Protein AF-A0A564Z2B0-F1 (afdb_monomer_lite)

Secondary structure (DSSP, 8-state):
--PPPSB-TTTSSB-SSEEE-TTS-EEEHHHHHHHHHH-SB-TTT--B--GGGGGS-EE---S---------TT----EEEETTEEEEPPHHHHHHHHHHHHTT-SEEEEEETTEEEEEETTTTEEEESSGGG-----

Structure (mmCIF, N/CA/C/O backbone):
data_AF-A0A564Z2B0-F1
#
_entry.id   AF-A0A564Z2B0-F1
#
loop_
_atom_site.group_PDB
_atom_site.id
_atom_site.type_symbol
_atom_site.label_atom_id
_atom_site.label_alt_id
_atom_site.label_comp_id
_atom_site.label_asym_id
_atom_site.label_entity_id
_atom_site.label_seq_id
_atom_site.pdbx_PDB_ins_code
_atom_site.Cartn_x
_atom_site.Cartn_y
_atom_site.Cartn_z
_atom_site.occupancy
_atom_site.B_iso_or_equiv
_atom_site.auth_seq_id
_atom_site.auth_comp_id
_atom_site.auth_asym_id
_atom_site.auth_atom_id
_atom_site.pdbx_PDB_model_num
ATOM 1 N N . MET A 1 1 ? 4.184 -4.060 32.101 1.00 39.22 1 MET A N 1
ATOM 2 C CA . MET A 1 1 ? 3.480 -2.973 31.393 1.00 39.22 1 MET A CA 1
ATOM 3 C C . MET A 1 1 ? 3.908 -3.091 29.950 1.00 39.22 1 MET A C 1
ATOM 5 O O . MET A 1 1 ? 5.048 -2.769 29.649 1.00 39.22 1 MET A O 1
ATOM 9 N N . GLU A 1 2 ? 3.081 -3.724 29.121 1.00 42.69 2 GLU A N 1
ATOM 10 C CA . GLU A 1 2 ? 3.413 -3.966 27.717 1.00 42.69 2 GLU A CA 1
ATOM 11 C C . GLU A 1 2 ? 3.465 -2.625 26.987 1.00 42.69 2 GLU A C 1
ATOM 13 O O . GLU A 1 2 ? 2.482 -1.888 26.926 1.00 42.69 2 GLU A O 1
ATOM 18 N N . SER A 1 3 ? 4.657 -2.287 26.502 1.00 45.94 3 SER A N 1
ATOM 19 C CA . SER A 1 3 ? 4.873 -1.267 25.486 1.00 45.94 3 SER A CA 1
ATOM 20 C C . SER A 1 3 ? 3.901 -1.526 24.338 1.00 45.94 3 SER A C 1
ATOM 22 O O . SER A 1 3 ? 3.939 -2.618 23.770 1.00 45.94 3 SER A O 1
ATOM 24 N N . GLY A 1 4 ? 3.026 -0.566 24.022 1.00 54.38 4 GLY A N 1
ATOM 25 C CA . GLY A 1 4 ? 2.103 -0.683 22.891 1.00 54.38 4 GLY A CA 1
ATOM 26 C C . GLY A 1 4 ? 2.867 -1.159 21.659 1.00 54.38 4 GLY A C 1
ATOM 27 O O . GLY A 1 4 ? 3.853 -0.531 21.275 1.00 54.38 4 GLY A O 1
ATOM 28 N N . SER A 1 5 ? 2.491 -2.324 21.127 1.00 65.31 5 SER A N 1
ATOM 29 C CA . SER A 1 5 ? 3.274 -3.004 20.099 1.00 65.31 5 SER A CA 1
ATOM 30 C C . SER A 1 5 ? 3.447 -2.085 18.891 1.00 65.31 5 SER A C 1
ATOM 32 O O . SER A 1 5 ? 2.462 -1.698 18.261 1.00 65.31 5 SER A O 1
ATOM 34 N N . SER A 1 6 ? 4.692 -1.758 18.547 1.00 84.62 6 SER A N 1
ATOM 35 C CA . SER A 1 6 ? 5.038 -1.002 17.335 1.00 84.62 6 SER A CA 1
ATOM 36 C C . SER A 1 6 ? 4.732 -1.765 16.042 1.00 84.62 6 SER A C 1
ATOM 38 O O . SER A 1 6 ? 4.842 -1.204 14.951 1.00 84.62 6 SER A O 1
ATOM 40 N N . ASP A 1 7 ? 4.353 -3.036 16.165 1.00 94.12 7 ASP A N 1
ATOM 41 C CA . ASP A 1 7 ? 4.144 -3.950 15.058 1.00 94.12 7 ASP A CA 1
ATOM 42 C C . ASP A 1 7 ? 2.663 -4.097 14.720 1.00 94.12 7 ASP A C 1
ATOM 44 O O . ASP A 1 7 ? 1.779 -4.120 15.579 1.00 94.12 7 ASP A O 1
ATOM 48 N N . CYS A 1 8 ? 2.386 -4.227 13.429 1.00 95.31 8 CYS A N 1
ATOM 49 C CA . CYS A 1 8 ? 1.054 -4.455 12.917 1.00 95.31 8 CYS A CA 1
ATOM 50 C C . CYS A 1 8 ? 0.574 -5.876 13.255 1.00 95.31 8 CYS A C 1
ATOM 52 O O . CYS A 1 8 ? 1.203 -6.841 12.818 1.00 95.31 8 CYS A O 1
ATOM 54 N N . PRO A 1 9 ? -0.607 -6.041 13.878 1.00 95.00 9 PRO A N 1
ATOM 55 C CA . PRO A 1 9 ? -1.156 -7.363 14.199 1.00 95.00 9 PRO A CA 1
ATOM 56 C C . PRO A 1 9 ? -1.515 -8.238 12.984 1.00 95.00 9 PRO A C 1
ATOM 58 O O . PRO A 1 9 ? -1.829 -9.410 13.153 1.00 95.00 9 PRO A O 1
ATOM 61 N N . ILE A 1 10 ? -1.531 -7.674 11.769 1.00 94.88 10 ILE A N 1
ATOM 62 C CA . ILE A 1 10 ? -1.866 -8.403 10.534 1.00 94.88 10 ILE A CA 1
ATOM 63 C C . ILE A 1 10 ? -0.608 -8.987 9.889 1.00 94.88 10 ILE A C 1
ATOM 65 O O . ILE A 1 10 ? -0.594 -10.163 9.546 1.00 94.88 10 ILE A O 1
ATOM 69 N N . CYS A 1 11 ? 0.433 -8.170 9.694 1.00 95.00 11 CYS A N 1
ATOM 70 C CA . CYS A 1 11 ? 1.654 -8.603 9.009 1.00 95.00 11 CYS A CA 1
ATOM 71 C C . CYS A 1 11 ? 2.812 -8.939 9.954 1.00 95.00 11 CYS A C 1
ATOM 73 O O . CYS A 1 11 ? 3.811 -9.470 9.484 1.00 95.00 11 CYS A O 1
ATOM 75 N N . LEU A 1 12 ? 2.680 -8.660 11.257 1.00 94.50 12 LEU A N 1
ATOM 76 C CA . LEU A 1 12 ? 3.704 -8.902 12.281 1.00 94.50 12 LEU A CA 1
ATOM 77 C C . LEU A 1 12 ? 5.038 -8.203 11.963 1.00 94.50 12 LEU A C 1
ATOM 79 O O . LEU A 1 12 ? 6.115 -8.761 12.140 1.00 94.50 12 LEU A O 1
ATOM 83 N N . GLN A 1 13 ? 4.952 -6.988 11.424 1.00 93.38 13 GLN A N 1
ATOM 84 C CA . GLN A 1 13 ? 6.079 -6.119 11.074 1.00 93.38 13 GLN A CA 1
ATOM 85 C C . GLN A 1 13 ? 5.812 -4.712 11.618 1.00 93.38 13 GLN A C 1
ATOM 87 O O . GLN A 1 13 ? 4.635 -4.395 11.824 1.00 93.38 13 GLN A O 1
ATOM 92 N N . PRO A 1 14 ? 6.829 -3.839 11.743 1.00 93.75 14 PRO A N 1
ATOM 93 C CA . PRO A 1 14 ? 6.628 -2.450 12.141 1.00 93.75 14 PRO A CA 1
ATOM 94 C C . PRO A 1 14 ? 5.517 -1.769 11.338 1.00 93.75 14 PRO A C 1
ATOM 96 O O . PRO A 1 14 ? 5.372 -1.990 10.125 1.00 93.75 14 PRO A O 1
ATOM 99 N N . LEU A 1 15 ? 4.707 -0.972 12.034 1.00 93.94 15 LEU A N 1
ATOM 100 C CA . LEU A 1 15 ? 3.580 -0.254 11.455 1.00 93.94 15 LEU A CA 1
ATOM 101 C C . LEU A 1 15 ? 4.048 0.704 10.352 1.00 93.94 15 LEU A C 1
ATOM 103 O O . LEU A 1 15 ? 4.768 1.664 10.608 1.00 93.94 15 LEU A O 1
ATOM 107 N N . LEU A 1 16 ? 3.570 0.473 9.131 1.00 92.69 16 LEU A N 1
ATOM 108 C CA . LEU A 1 16 ? 3.774 1.356 7.987 1.00 92.69 16 LEU A CA 1
ATOM 109 C C . LEU A 1 16 ? 2.481 2.113 7.704 1.00 92.69 16 LEU A C 1
ATOM 111 O O . LEU A 1 16 ? 1.441 1.490 7.474 1.00 92.69 16 LEU A O 1
ATOM 115 N N . GLN A 1 17 ? 2.553 3.446 7.731 1.00 92.75 17 GLN A N 1
ATOM 116 C CA . GLN A 1 17 ? 1.382 4.327 7.634 1.00 92.75 17 GLN A CA 1
ATOM 117 C C . GLN A 1 17 ? 0.269 3.871 8.603 1.00 92.75 17 GLN A C 1
ATOM 119 O O . GLN A 1 17 ? -0.779 3.381 8.163 1.00 92.75 17 GLN A O 1
ATOM 124 N N . PRO A 1 18 ? 0.528 3.928 9.924 1.00 94.88 18 PRO A N 1
ATOM 125 C CA . PRO A 1 18 ? -0.412 3.452 10.928 1.00 94.88 18 PRO A CA 1
ATOM 126 C C . PRO A 1 18 ? -1.735 4.211 10.855 1.00 94.88 18 PRO A C 1
ATOM 128 O O . PRO A 1 18 ? -1.765 5.441 10.799 1.00 94.88 18 PRO A O 1
ATOM 131 N N . VAL A 1 19 ? -2.832 3.462 10.907 1.00 94.00 19 VAL A N 1
ATOM 132 C CA . VAL A 1 19 ? -4.187 4.008 10.961 1.00 94.00 19 VAL A CA 1
ATOM 133 C C . VAL A 1 19 ? -4.938 3.463 12.162 1.00 94.00 19 VAL A C 1
ATOM 135 O O . VAL A 1 19 ? -4.934 2.255 12.410 1.00 94.00 19 VAL A O 1
ATOM 138 N N . GLU A 1 20 ? -5.600 4.359 12.886 1.00 93.56 20 GLU A N 1
ATOM 139 C CA . GLU A 1 20 ? -6.497 4.010 13.985 1.00 93.56 20 GLU A CA 1
ATOM 140 C C . GLU A 1 20 ? -7.923 3.865 13.453 1.00 93.56 20 GLU A C 1
ATOM 142 O O . GLU A 1 20 ? -8.454 4.771 12.808 1.00 93.56 20 GLU A O 1
ATOM 147 N N . ILE A 1 21 ? -8.564 2.728 13.714 1.00 93.19 21 ILE A N 1
ATOM 148 C CA . ILE A 1 21 ? -9.982 2.521 13.376 1.00 93.19 21 ILE A CA 1
ATOM 149 C C . ILE A 1 21 ? -10.897 2.895 14.551 1.00 93.19 21 ILE A C 1
ATOM 151 O O . ILE A 1 21 ? -10.422 2.945 15.680 1.00 93.19 21 ILE A O 1
ATOM 155 N N . PRO A 1 22 ? -12.222 3.081 14.354 1.00 92.12 22 PRO A N 1
ATOM 156 C CA . PRO A 1 22 ? -13.122 3.597 15.399 1.00 92.12 22 PRO A CA 1
ATOM 157 C C . PRO A 1 22 ? -13.152 2.827 16.728 1.00 92.12 22 PRO A C 1
ATOM 159 O O . PRO A 1 22 ? -13.609 3.360 17.731 1.00 92.12 22 PRO A O 1
ATOM 162 N N . CYS A 1 23 ? -12.702 1.569 16.750 1.00 94.06 23 CYS A N 1
ATOM 163 C CA . CYS A 1 23 ? -12.584 0.788 17.981 1.00 94.06 23 CYS A CA 1
ATOM 164 C C . CYS A 1 23 ? -11.243 0.963 18.723 1.00 94.06 23 CYS A C 1
ATOM 166 O O . CYS A 1 23 ? -11.015 0.239 19.687 1.00 94.06 23 CYS A O 1
ATOM 168 N N . GLY A 1 24 ? -10.358 1.855 18.265 1.00 92.69 24 GLY A N 1
ATOM 169 C CA . GLY A 1 24 ? -9.068 2.184 18.886 1.00 92.69 24 GLY A CA 1
ATOM 170 C C . GLY A 1 24 ? -7.890 1.280 18.500 1.00 92.69 24 GLY A C 1
ATOM 171 O O . GLY A 1 24 ? -6.769 1.510 18.940 1.00 92.69 24 GLY A O 1
ATOM 172 N N . HIS A 1 25 ? -8.101 0.240 17.687 1.00 94.44 25 HIS A N 1
ATOM 173 C CA . HIS A 1 25 ? -7.007 -0.628 17.230 1.00 94.44 25 HIS A CA 1
ATOM 174 C C . HIS A 1 25 ? -6.237 -0.015 16.052 1.00 94.44 25 HIS A C 1
ATOM 176 O O . HIS A 1 25 ? -6.824 0.670 15.212 1.00 94.44 25 HIS A O 1
ATOM 182 N N . ILE A 1 26 ? -4.940 -0.324 15.963 1.00 94.88 26 ILE A N 1
ATOM 183 C CA . ILE A 1 26 ? -4.006 0.275 15.001 1.00 94.88 26 ILE A CA 1
ATOM 184 C C . ILE A 1 26 ? -3.431 -0.798 14.067 1.00 94.88 26 ILE A C 1
ATOM 186 O O . ILE A 1 26 ? -3.048 -1.884 14.503 1.00 94.88 26 ILE A O 1
ATOM 190 N N . PHE A 1 27 ? -3.360 -0.491 12.769 1.00 95.44 27 PHE A N 1
ATOM 191 C CA . PHE A 1 27 ? -2.822 -1.377 11.728 1.00 95.44 27 PHE A CA 1
ATOM 192 C C . PHE A 1 27 ? -2.075 -0.571 10.658 1.00 95.44 27 PHE A C 1
ATOM 194 O O . PHE A 1 27 ? -2.280 0.636 10.551 1.00 95.44 27 PHE A O 1
ATOM 201 N N . CYS A 1 28 ? -1.276 -1.224 9.804 1.00 95.81 28 CYS A N 1
ATOM 202 C CA . CYS A 1 28 ? -0.825 -0.587 8.564 1.00 95.81 28 CYS A CA 1
ATOM 203 C C . CYS A 1 28 ? -2.034 -0.286 7.672 1.00 95.81 28 CYS A C 1
ATOM 205 O O . CYS A 1 28 ? -2.911 -1.148 7.526 1.00 95.81 28 CYS A O 1
ATOM 207 N N . TYR A 1 29 ? -2.043 0.869 7.003 1.00 94.88 29 TYR A N 1
ATOM 208 C CA . TYR A 1 29 ? -3.128 1.251 6.093 1.00 94.88 29 TYR A CA 1
ATOM 209 C C . TYR A 1 29 ? -3.453 0.154 5.066 1.00 94.88 29 TYR A C 1
ATOM 211 O O . TYR A 1 29 ? -4.604 -0.276 4.9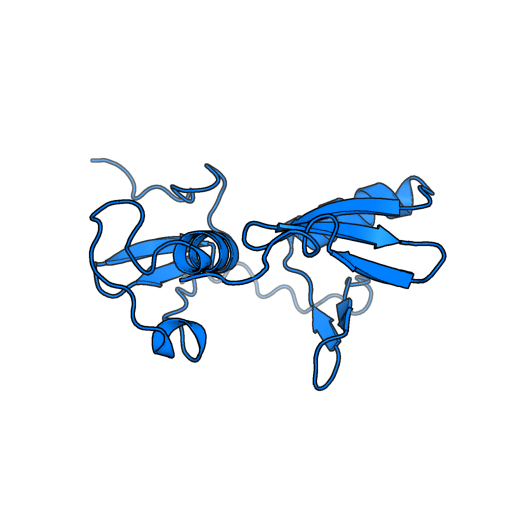56 1.00 94.88 29 TYR A O 1
ATOM 219 N N . LEU A 1 30 ? -2.441 -0.366 4.358 1.00 95.12 30 LEU A N 1
ATOM 220 C CA . LEU A 1 30 ? -2.649 -1.391 3.326 1.00 95.12 30 LEU A CA 1
ATOM 221 C C . LEU A 1 30 ? -3.059 -2.754 3.899 1.00 95.12 30 LEU A C 1
ATOM 223 O O . LEU A 1 30 ? -3.860 -3.453 3.280 1.00 95.12 30 LEU A O 1
ATOM 227 N N . CYS A 1 31 ? -2.584 -3.116 5.094 1.00 95.50 31 CYS A N 1
ATOM 228 C CA . CYS A 1 31 ? -3.003 -4.352 5.761 1.00 95.50 31 CYS A CA 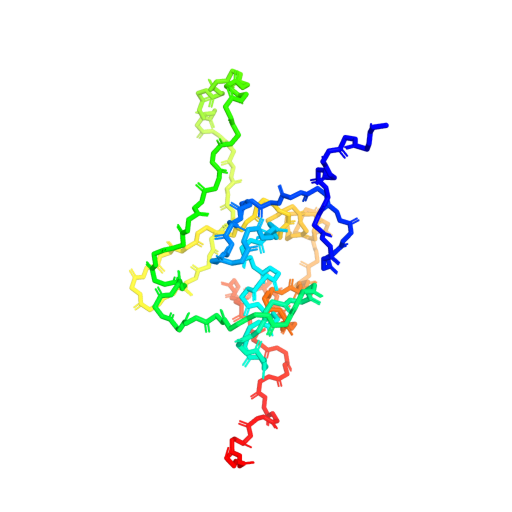1
ATOM 229 C C . CYS A 1 31 ? -4.487 -4.292 6.142 1.00 95.50 31 CYS A C 1
ATOM 231 O O . CYS A 1 31 ? -5.249 -5.219 5.857 1.00 95.50 31 CYS A O 1
ATOM 233 N N . LEU A 1 32 ? -4.918 -3.172 6.730 1.00 95.19 32 LEU A N 1
ATOM 234 C CA . LEU A 1 32 ? -6.321 -2.953 7.057 1.00 95.19 32 LEU A CA 1
ATOM 235 C C . LEU A 1 32 ? -7.191 -2.911 5.800 1.00 95.19 32 LEU A C 1
ATOM 237 O O . LEU A 1 32 ? -8.249 -3.532 5.781 1.00 95.19 32 LEU A O 1
ATOM 241 N N . LYS A 1 33 ? -6.746 -2.210 4.750 1.00 93.06 33 LYS A N 1
ATOM 242 C CA . LYS A 1 33 ? -7.456 -2.122 3.467 1.00 93.06 33 LYS A CA 1
ATOM 243 C C . LYS A 1 33 ? -7.681 -3.506 2.855 1.00 93.06 33 LYS A C 1
ATOM 245 O O . LYS A 1 33 ? -8.802 -3.807 2.456 1.00 93.06 33 LYS A O 1
ATOM 250 N N . GLY A 1 34 ? -6.654 -4.359 2.857 1.00 91.69 34 GLY A N 1
ATOM 251 C CA . GLY A 1 34 ? -6.769 -5.746 2.399 1.00 91.69 34 GLY A CA 1
ATOM 252 C C . GLY A 1 34 ? -7.730 -6.576 3.251 1.00 91.69 34 GLY A C 1
ATOM 253 O O . GLY A 1 34 ? -8.630 -7.221 2.723 1.00 91.69 34 GLY A O 1
ATOM 254 N N . SER A 1 35 ? -7.619 -6.507 4.581 1.00 90.94 35 SER A N 1
ATOM 255 C CA . SER A 1 35 ? -8.530 -7.238 5.475 1.00 90.94 35 SER A CA 1
ATOM 256 C C . SER A 1 35 ? -9.988 -6.776 5.338 1.00 90.94 35 SER A C 1
ATOM 258 O O . SER A 1 35 ? -10.913 -7.593 5.363 1.00 90.94 35 SER A O 1
ATOM 260 N N . ALA A 1 36 ? -10.205 -5.466 5.212 1.00 86.56 36 ALA A N 1
ATOM 261 C CA . ALA A 1 36 ? -11.530 -4.863 5.149 1.00 86.56 36 ALA A CA 1
ATOM 262 C C . ALA A 1 36 ? -12.246 -5.103 3.817 1.00 86.56 36 ALA A C 1
ATOM 264 O O . ALA A 1 36 ? -13.475 -5.008 3.779 1.00 86.56 36 ALA A O 1
ATOM 265 N N . PHE A 1 37 ? -11.497 -5.438 2.759 1.00 81.12 37 PHE A N 1
ATOM 266 C CA . PHE A 1 37 ? -12.046 -5.838 1.467 1.00 81.12 37 PHE A CA 1
ATOM 267 C C . PHE A 1 37 ? -12.964 -7.059 1.606 1.00 81.12 37 PHE A C 1
ATOM 269 O O . PHE A 1 37 ? -14.086 -7.045 1.112 1.00 81.12 37 PHE A O 1
ATOM 276 N N . HIS A 1 38 ? -12.539 -8.074 2.366 1.00 76.62 38 HIS A N 1
ATOM 277 C CA . HIS A 1 38 ? -13.345 -9.275 2.601 1.00 76.62 38 HIS A CA 1
ATOM 278 C C . HIS A 1 38 ? -14.371 -9.095 3.720 1.00 76.62 38 HIS A C 1
ATOM 280 O O . HIS A 1 38 ? -15.500 -9.577 3.632 1.00 76.62 38 HIS A O 1
ATOM 286 N N . ARG A 1 39 ? -13.975 -8.450 4.825 1.00 83.12 39 ARG A N 1
ATOM 287 C CA . ARG A 1 39 ? -14.840 -8.263 5.995 1.00 83.12 39 ARG A CA 1
ATOM 288 C C . ARG A 1 39 ? -14.602 -6.891 6.590 1.00 83.12 39 ARG A C 1
ATOM 290 O O . ARG A 1 39 ? -13.554 -6.640 7.169 1.00 83.12 39 ARG A O 1
ATOM 297 N N . ARG A 1 40 ? -15.624 -6.037 6.544 1.00 88.56 40 ARG A N 1
ATOM 298 C CA . ARG A 1 40 ? -15.634 -4.673 7.104 1.00 88.56 40 ARG A CA 1
ATOM 299 C C . ARG A 1 40 ? -15.664 -4.653 8.642 1.00 88.56 40 ARG A C 1
ATOM 301 O O . ARG A 1 40 ? -16.553 -4.064 9.255 1.00 88.56 40 ARG A O 1
ATOM 308 N N . LYS A 1 41 ? -14.733 -5.366 9.272 1.00 93.75 41 LYS A N 1
ATOM 309 C CA . LYS A 1 41 ? -14.621 -5.556 10.717 1.00 93.75 41 LYS A CA 1
ATOM 310 C C . LYS A 1 41 ? -13.163 -5.452 11.149 1.00 93.75 41 LYS A C 1
ATOM 312 O O . LYS A 1 41 ? -12.267 -5.858 10.418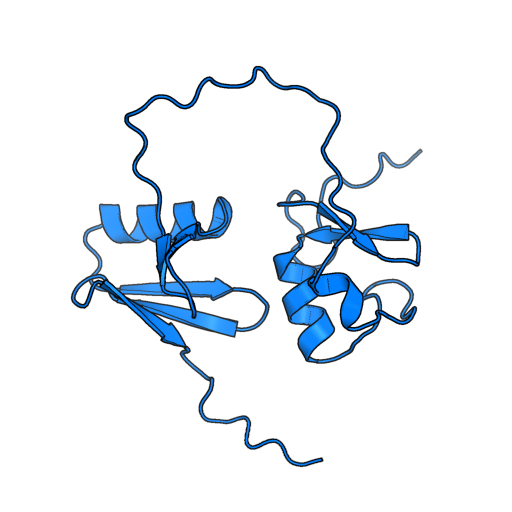 1.00 93.75 41 LYS A O 1
ATOM 317 N N . CYS A 1 42 ? -12.946 -4.960 12.361 1.00 94.38 42 CYS A N 1
ATOM 318 C CA . CYS A 1 42 ? -11.653 -4.975 13.030 1.00 94.38 42 CYS A CA 1
ATOM 319 C C . CYS A 1 42 ? -11.118 -6.419 13.128 1.00 94.38 42 CYS A C 1
ATOM 321 O O . CYS A 1 42 ? -11.830 -7.275 13.664 1.00 94.38 42 CYS A O 1
ATOM 323 N N . PRO A 1 43 ? -9.875 -6.693 12.696 1.00 94.06 43 PRO A N 1
ATOM 324 C CA . PRO A 1 43 ? -9.248 -8.009 12.848 1.00 94.06 43 PRO A CA 1
ATOM 325 C C . PRO A 1 43 ? -9.113 -8.491 14.300 1.00 94.06 43 PRO A C 1
ATOM 327 O O . PRO A 1 43 ? -9.104 -9.694 14.535 1.00 94.06 43 PRO A O 1
ATOM 330 N N . LEU A 1 44 ? -9.053 -7.570 15.270 1.00 94.31 44 LEU A N 1
ATOM 331 C CA . LEU A 1 44 ? -8.861 -7.886 16.689 1.00 94.31 44 LEU A CA 1
ATOM 332 C C . LEU A 1 44 ? -10.185 -8.043 17.447 1.00 94.31 44 LEU A C 1
ATOM 334 O O . LEU A 1 44 ? -10.472 -9.109 17.983 1.00 94.31 44 LEU A O 1
ATOM 338 N N . CYS A 1 45 ? -11.035 -7.011 17.464 1.00 95.38 45 CYS A N 1
ATOM 339 C CA . CYS A 1 45 ? -12.272 -7.016 18.260 1.00 95.38 45 CYS A CA 1
ATOM 340 C C . CYS A 1 45 ? -13.558 -7.212 17.449 1.00 95.38 45 CYS A C 1
ATOM 342 O O . CYS A 1 45 ? -14.648 -7.230 18.016 1.00 95.38 45 CYS A O 1
ATOM 344 N N . ARG A 1 46 ? -13.462 -7.339 16.118 1.00 94.38 46 ARG A N 1
ATOM 345 C CA . ARG A 1 46 ? -14.605 -7.505 15.199 1.00 94.38 46 ARG A CA 1
ATOM 346 C C . ARG A 1 46 ? -15.594 -6.329 15.151 1.00 94.38 46 ARG A C 1
ATOM 348 O O . ARG A 1 46 ? -16.646 -6.466 14.522 1.00 94.38 46 ARG A O 1
ATOM 355 N N . GLY A 1 47 ? -15.254 -5.181 15.745 1.00 93.69 47 GLY A N 1
ATOM 356 C CA . GLY A 1 47 ? -16.011 -3.930 15.612 1.00 93.69 47 GLY A CA 1
ATOM 357 C C . GLY A 1 47 ? -16.132 -3.481 14.151 1.00 93.69 47 GLY A C 1
ATOM 358 O O . GLY A 1 47 ? -15.226 -3.725 13.357 1.00 93.69 47 GLY A O 1
ATOM 359 N N . GLY A 1 48 ? -17.259 -2.876 13.774 1.00 93.44 48 GLY A N 1
ATOM 360 C CA . GLY A 1 48 ? -17.540 -2.504 12.383 1.00 93.44 48 GLY A CA 1
ATOM 361 C C . GLY A 1 48 ? -16.625 -1.398 11.847 1.00 93.44 48 GLY A C 1
ATOM 362 O O . GLY A 1 48 ? -16.264 -0.477 12.574 1.00 93.44 48 GLY A O 1
ATOM 363 N N . ILE A 1 49 ? -16.282 -1.482 10.560 1.00 91.50 49 ILE A N 1
ATOM 364 C CA . ILE A 1 49 ? -15.526 -0.457 9.828 1.00 91.50 49 ILE A CA 1
ATOM 365 C C . ILE A 1 49 ? -16.421 0.080 8.710 1.00 91.50 49 ILE A C 1
ATOM 367 O O . ILE A 1 49 ? -16.892 -0.678 7.860 1.00 91.50 49 ILE A O 1
ATOM 371 N N . THR A 1 50 ? -16.682 1.384 8.697 1.00 87.12 50 THR A N 1
ATOM 372 C CA . THR A 1 50 ? -17.488 2.010 7.640 1.00 87.12 50 THR A CA 1
ATOM 373 C C . THR A 1 50 ? -16.663 2.180 6.363 1.00 87.12 50 THR A C 1
ATOM 375 O O . THR A 1 50 ? -15.448 2.354 6.414 1.00 87.12 50 THR A O 1
ATOM 378 N N . MET A 1 51 ? -17.306 2.165 5.190 1.00 76.69 51 MET A N 1
ATOM 379 C CA . MET A 1 51 ? -16.579 2.373 3.925 1.00 76.69 51 MET A CA 1
ATOM 380 C C . MET A 1 51 ? -15.978 3.768 3.786 1.00 76.69 51 MET A C 1
ATOM 382 O O . MET A 1 51 ? -14.906 3.907 3.205 1.00 76.69 51 MET A O 1
ATOM 386 N N . GLY A 1 52 ? -16.615 4.778 4.385 1.00 83.62 52 GLY A N 1
ATOM 387 C CA . GLY A 1 52 ? -16.094 6.143 4.409 1.00 83.62 52 GLY A CA 1
ATOM 388 C C . GLY A 1 52 ? -14.733 6.272 5.097 1.00 83.62 52 GLY A C 1
ATOM 389 O O . GLY A 1 52 ? -13.993 7.195 4.772 1.00 83.62 52 GLY A O 1
ATOM 390 N N . PHE A 1 53 ? -14.362 5.328 5.971 1.00 86.56 53 PHE A N 1
ATOM 391 C CA . PHE A 1 53 ? -13.065 5.331 6.647 1.00 86.56 53 PHE A CA 1
ATOM 392 C C . PHE A 1 53 ? -11.889 5.385 5.664 1.00 86.56 53 PHE A C 1
ATOM 394 O O . PHE A 1 53 ? -10.954 6.146 5.868 1.00 86.56 53 PHE A O 1
ATOM 401 N N . PHE A 1 54 ? -11.935 4.627 4.564 1.00 86.31 54 PHE A N 1
ATOM 402 C CA . PHE A 1 54 ? -10.810 4.568 3.620 1.00 86.31 54 PHE A CA 1
ATOM 403 C C . PHE A 1 54 ? -10.669 5.818 2.751 1.00 86.31 54 PHE A C 1
ATOM 405 O O . PHE A 1 54 ? -9.621 5.994 2.132 1.00 86.31 54 PHE A O 1
ATOM 412 N N . ASN A 1 55 ? -11.695 6.673 2.722 1.00 86.81 55 ASN A N 1
ATOM 413 C CA . ASN A 1 55 ? -11.644 7.963 2.039 1.00 86.81 55 ASN A CA 1
ATOM 414 C C . ASN A 1 55 ? -10.972 9.036 2.904 1.00 86.81 55 ASN A C 1
ATOM 416 O O . ASN A 1 55 ? -10.405 9.976 2.359 1.00 86.81 55 ASN A O 1
ATOM 420 N N . ASN A 1 56 ? -11.048 8.908 4.232 1.00 86.62 56 ASN A N 1
ATOM 421 C CA . ASN A 1 56 ? -10.425 9.834 5.173 1.00 86.62 56 ASN A CA 1
ATOM 422 C C . ASN A 1 56 ? -9.981 9.093 6.452 1.00 86.62 56 ASN A C 1
ATOM 424 O O . ASN A 1 56 ? -10.649 9.193 7.486 1.00 86.62 56 ASN A O 1
ATOM 428 N N . PRO A 1 57 ? -8.919 8.270 6.371 1.00 86.75 57 PRO A N 1
ATOM 429 C CA . PRO A 1 57 ? -8.468 7.469 7.502 1.00 86.75 57 PRO A CA 1
ATOM 430 C C . PRO A 1 57 ? -7.809 8.348 8.570 1.00 86.75 57 PRO A C 1
ATOM 432 O O . PRO A 1 57 ? -7.110 9.309 8.250 1.00 86.75 57 PRO A O 1
ATOM 435 N N . ASN A 1 58 ? -7.971 7.978 9.844 1.00 86.75 58 ASN A N 1
ATOM 436 C CA . ASN A 1 58 ? -7.229 8.612 10.933 1.00 86.75 58 ASN A CA 1
ATOM 437 C C . ASN A 1 58 ? -5.775 8.109 10.926 1.00 86.75 58 ASN A C 1
ATOM 439 O O . ASN A 1 58 ? -5.471 7.053 11.484 1.00 86.75 58 ASN A O 1
ATOM 443 N N . MET A 1 59 ? -4.905 8.832 10.219 1.00 88.56 59 MET A N 1
ATOM 444 C CA . MET A 1 59 ? -3.473 8.542 10.118 1.00 88.56 59 MET A CA 1
ATOM 445 C C . MET A 1 59 ? -2.758 8.988 11.392 1.00 88.56 59 MET A C 1
ATOM 447 O O . MET A 1 59 ? -2.779 10.168 11.741 1.00 88.56 59 MET A O 1
ATOM 451 N N . ILE A 1 60 ? -2.069 8.061 12.054 1.00 87.81 60 ILE A N 1
ATOM 452 C CA . ILE A 1 60 ? -1.234 8.387 13.208 1.00 87.81 60 ILE A CA 1
ATOM 453 C C . ILE A 1 60 ? 0.113 8.877 12.678 1.00 87.81 60 ILE A C 1
ATOM 455 O O . ILE A 1 60 ? 0.906 8.105 12.146 1.00 87.81 60 ILE A O 1
ATOM 459 N N . HIS A 1 61 ? 0.390 10.169 12.817 1.00 74.94 61 HIS A N 1
ATOM 460 C CA . HIS A 1 61 ? 1.742 10.678 12.622 1.00 74.94 61 HIS A CA 1
ATOM 461 C C . HIS A 1 61 ? 2.498 10.444 13.931 1.00 74.94 61 HIS A C 1
ATOM 463 O O . HIS A 1 61 ? 2.158 11.040 14.953 1.00 74.94 61 HIS A O 1
ATOM 469 N N . SER A 1 62 ? 3.474 9.537 13.945 1.00 59.59 62 SER A N 1
ATOM 470 C CA . SER A 1 62 ? 4.354 9.380 15.103 1.00 59.59 62 SER A CA 1
ATOM 471 C C . SER A 1 62 ? 5.007 10.733 15.398 1.00 59.59 62 SER A C 1
ATOM 473 O O . SER A 1 62 ? 5.742 11.2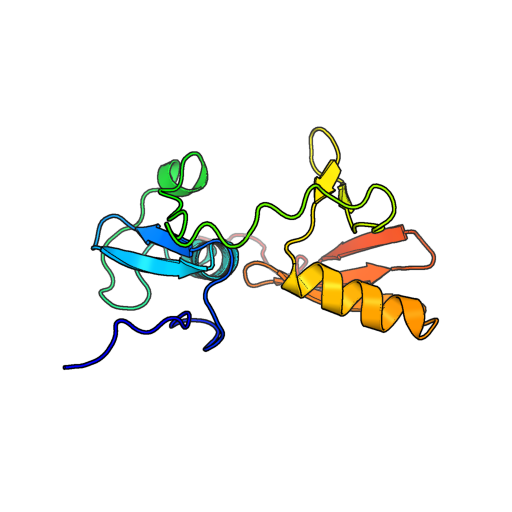56 14.569 1.00 59.59 62 SER A O 1
ATOM 475 N N . THR A 1 63 ? 4.747 11.304 16.576 1.00 50.38 63 THR A N 1
ATOM 476 C CA . THR A 1 63 ? 5.308 12.583 17.062 1.00 50.38 63 THR A CA 1
ATOM 477 C C . THR A 1 63 ? 6.816 12.547 17.304 1.00 50.38 63 THR A C 1
ATOM 479 O O . THR A 1 63 ? 7.399 13.530 17.757 1.00 50.38 63 THR A O 1
ATOM 482 N N . ILE A 1 64 ? 7.472 11.436 16.977 1.00 52.34 64 ILE A N 1
ATOM 483 C CA . ILE A 1 64 ? 8.914 11.402 16.816 1.00 52.34 64 ILE A CA 1
ATOM 484 C C . ILE A 1 64 ? 9.184 12.060 15.464 1.00 52.34 64 ILE A C 1
ATOM 486 O O . ILE A 1 64 ? 9.246 11.389 14.435 1.00 52.34 64 ILE A O 1
ATOM 490 N N . GLU A 1 65 ? 9.316 13.388 15.471 1.00 45.84 65 GLU A N 1
ATOM 491 C CA . GLU A 1 65 ? 10.095 14.083 14.453 1.00 45.84 65 GLU A CA 1
ATOM 492 C C . GLU A 1 65 ? 11.528 13.536 14.552 1.00 45.84 65 GLU A C 1
ATOM 494 O O . GLU A 1 65 ? 12.418 14.127 15.161 1.00 45.84 65 GLU A O 1
ATOM 499 N N . GLY A 1 66 ? 11.761 12.359 13.961 1.00 52.19 66 GLY A N 1
ATOM 500 C CA . GLY A 1 66 ? 13.063 12.081 13.380 1.00 52.19 66 GLY A CA 1
ATOM 501 C C . GLY A 1 66 ? 13.400 13.264 12.472 1.00 52.19 66 GLY A C 1
ATOM 502 O O . GLY A 1 66 ? 12.466 13.890 11.947 1.00 52.19 66 GLY A O 1
ATOM 503 N N . PRO A 1 67 ? 14.687 13.634 12.333 1.00 45.41 67 PRO A N 1
ATOM 504 C CA . PRO A 1 67 ? 15.064 14.772 11.508 1.00 45.41 67 PRO A CA 1
ATOM 505 C C . PRO A 1 67 ? 14.301 14.651 10.198 1.00 45.41 67 PRO A C 1
ATOM 507 O O . PRO A 1 67 ? 14.358 13.595 9.565 1.00 45.41 67 PRO A O 1
ATOM 510 N N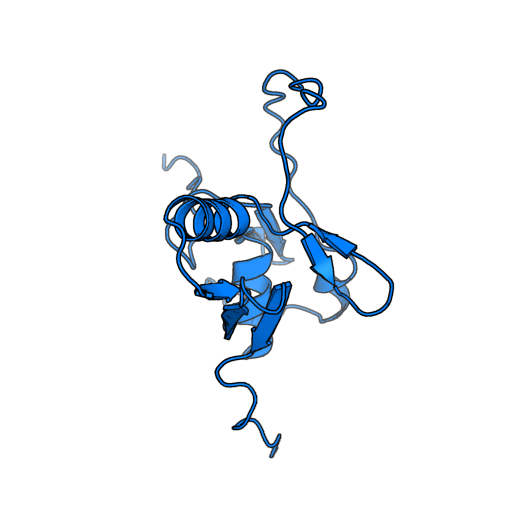 . LYS A 1 68 ? 13.521 15.686 9.855 1.00 46.81 68 LYS A N 1
ATOM 511 C CA . LYS A 1 68 ? 12.958 15.831 8.517 1.00 46.81 68 LYS A CA 1
ATOM 512 C C . LYS A 1 68 ? 14.175 15.758 7.616 1.00 46.81 68 LYS A C 1
ATOM 514 O O . LYS A 1 68 ? 14.919 16.728 7.519 1.00 46.81 68 LYS A O 1
ATOM 519 N N . GLN A 1 69 ? 14.469 14.571 7.097 1.00 52.81 69 GLN A N 1
ATOM 520 C CA . GLN A 1 69 ? 15.466 14.422 6.067 1.00 52.81 69 GLN A CA 1
ATOM 521 C C . GLN A 1 69 ? 14.863 15.227 4.933 1.00 52.81 69 GLN A C 1
ATOM 523 O O . GLN A 1 69 ? 13.878 14.812 4.317 1.00 52.81 69 GLN A O 1
ATOM 528 N N . ASP A 1 70 ? 15.364 16.450 4.770 1.00 50.72 70 ASP A N 1
ATOM 529 C CA . ASP A 1 70 ? 15.176 17.209 3.553 1.00 50.72 70 ASP A CA 1
ATOM 530 C C . ASP A 1 70 ? 15.440 16.212 2.432 1.00 50.72 70 ASP A C 1
ATOM 532 O O . ASP A 1 70 ? 16.528 15.633 2.371 1.00 50.72 70 ASP A O 1
ATOM 536 N N . ARG A 1 71 ? 14.394 15.899 1.654 1.00 52.84 71 ARG A N 1
ATOM 537 C CA . ARG A 1 71 ? 14.452 14.869 0.616 1.00 52.84 71 ARG A CA 1
ATOM 538 C C . ARG A 1 71 ? 15.703 15.134 -0.200 1.00 52.84 71 ARG A C 1
ATOM 540 O O . ARG A 1 71 ? 15.783 16.172 -0.858 1.00 52.84 71 ARG A O 1
ATOM 547 N N . ILE A 1 72 ? 16.672 14.224 -0.145 1.00 56.16 72 ILE A N 1
ATOM 548 C CA . ILE A 1 72 ? 17.837 14.309 -1.014 1.00 56.16 72 ILE A CA 1
ATOM 549 C C . ILE A 1 72 ? 17.259 14.235 -2.434 1.00 56.16 72 ILE A C 1
ATOM 551 O O . ILE A 1 72 ? 16.598 13.243 -2.744 1.00 56.16 72 ILE A O 1
ATOM 555 N N . PRO A 1 73 ? 17.447 15.244 -3.303 1.00 55.00 73 PRO A N 1
ATOM 556 C CA . PRO A 1 73 ? 16.780 15.322 -4.611 1.00 55.00 73 PRO A CA 1
ATOM 557 C C . PRO A 1 73 ? 17.112 14.187 -5.607 1.00 55.00 73 PRO A C 1
ATOM 559 O O . PRO A 1 73 ? 16.745 14.280 -6.774 1.00 55.00 73 PRO A O 1
ATOM 562 N N . SER A 1 74 ? 17.827 13.145 -5.170 1.00 54.16 74 SER A N 1
ATOM 563 C CA . SER A 1 74 ? 18.433 12.086 -5.979 1.00 54.16 74 SER A CA 1
ATOM 564 C C . SER A 1 74 ? 17.945 10.664 -5.656 1.00 54.16 74 SER A C 1
ATOM 566 O O . SER A 1 74 ? 18.401 9.730 -6.315 1.00 54.16 74 SER A O 1
ATOM 568 N N . GLU A 1 75 ? 17.063 10.449 -4.676 1.00 74.56 75 GLU A N 1
ATOM 569 C CA . GLU A 1 75 ? 16.491 9.110 -4.470 1.00 74.56 75 GLU A CA 1
ATOM 570 C C . GLU A 1 75 ? 15.372 8.867 -5.487 1.00 74.56 75 GLU A C 1
ATOM 572 O O . GLU A 1 75 ? 14.333 9.530 -5.478 1.00 74.56 75 GLU A O 1
ATOM 577 N N . LEU A 1 76 ? 15.620 7.941 -6.414 1.00 83.69 76 LEU A N 1
ATOM 578 C CA . LEU A 1 76 ? 14.604 7.424 -7.324 1.00 83.69 76 LEU A CA 1
ATOM 579 C C . LEU A 1 76 ? 13.505 6.741 -6.502 1.00 83.69 76 LEU A C 1
ATOM 581 O O . LEU A 1 76 ? 13.787 6.003 -5.562 1.00 83.69 76 LEU A O 1
ATOM 585 N N . VAL A 1 77 ? 12.246 6.989 -6.862 1.00 91.19 77 VAL A N 1
ATOM 586 C CA . VAL A 1 77 ? 11.081 6.444 -6.158 1.00 91.19 77 VAL A CA 1
ATOM 587 C C . VAL A 1 77 ? 10.181 5.718 -7.147 1.00 91.19 77 VAL A C 1
ATOM 589 O O . VAL A 1 77 ? 9.960 6.194 -8.261 1.00 91.19 77 VAL A O 1
ATOM 592 N N . TRP A 1 78 ? 9.622 4.586 -6.722 1.00 95.19 78 TRP A N 1
ATOM 593 C CA . TRP A 1 78 ? 8.697 3.795 -7.525 1.00 95.19 78 TRP A CA 1
ATOM 594 C C . TRP A 1 78 ? 7.271 4.354 -7.474 1.00 95.19 78 TRP A C 1
ATOM 596 O O . TRP A 1 78 ? 6.699 4.564 -6.399 1.00 95.19 78 TRP A O 1
ATOM 606 N N . TYR A 1 79 ? 6.673 4.527 -8.654 1.00 95.81 79 TYR A N 1
ATOM 607 C CA . TYR A 1 79 ? 5.283 4.945 -8.834 1.00 95.81 79 TYR A CA 1
ATOM 608 C C . TYR A 1 79 ? 4.492 3.901 -9.628 1.00 95.81 79 TYR A C 1
ATOM 610 O O . TYR A 1 79 ? 5.053 3.173 -10.445 1.00 95.81 79 TYR A O 1
ATOM 618 N N . TYR A 1 80 ? 3.178 3.865 -9.417 1.00 95.81 80 TYR A N 1
ATOM 619 C CA . TYR A 1 80 ? 2.217 3.130 -10.233 1.00 95.81 80 TYR A CA 1
ATOM 620 C C . TYR A 1 80 ? 1.129 4.056 -10.766 1.00 95.81 80 TYR A C 1
ATOM 622 O O . TYR A 1 80 ? 0.765 5.057 -10.144 1.00 95.81 80 TYR A O 1
ATOM 630 N N . GLU A 1 81 ? 0.600 3.717 -11.934 1.00 94.81 81 GLU A N 1
ATOM 631 C CA . GLU A 1 81 ? -0.497 4.455 -12.544 1.00 94.81 81 GLU A CA 1
ATOM 632 C C . GLU A 1 81 ? -1.825 4.127 -11.841 1.00 94.81 81 GLU A C 1
ATOM 634 O O . GLU A 1 81 ? -2.188 2.968 -11.635 1.00 94.81 81 GLU A O 1
ATOM 639 N N . GLY A 1 82 ? -2.567 5.165 -11.464 1.00 90.88 82 GLY A N 1
ATOM 640 C CA . GLY A 1 82 ? -3.945 5.078 -10.994 1.00 90.88 82 GLY A CA 1
ATOM 641 C C . GLY A 1 82 ? -4.895 5.863 -11.899 1.00 90.88 82 GLY A C 1
ATOM 642 O O . GLY A 1 82 ? -4.486 6.483 -12.873 1.00 90.88 82 GLY A O 1
ATOM 643 N N . ARG A 1 83 ? -6.189 5.901 -11.542 1.00 85.69 83 ARG A N 1
ATOM 644 C CA . ARG A 1 83 ? -7.253 6.499 -12.383 1.00 85.69 83 ARG A CA 1
ATOM 645 C C . ARG A 1 83 ? -6.978 7.926 -12.875 1.00 85.69 83 ARG A C 1
ATOM 647 O O . ARG A 1 83 ? -7.474 8.274 -13.934 1.00 85.69 83 ARG A O 1
ATOM 654 N N . ASN A 1 84 ? -6.246 8.733 -12.106 1.00 89.94 84 ASN A N 1
ATOM 655 C CA . ASN A 1 84 ? -5.996 10.150 -12.393 1.00 89.94 84 ASN A CA 1
ATOM 656 C C . ASN A 1 84 ? -4.540 10.552 -12.092 1.00 89.94 84 ASN A C 1
ATOM 658 O O . ASN A 1 84 ? -4.300 11.604 -11.503 1.00 89.94 84 ASN A O 1
ATOM 662 N N . GLY A 1 85 ? -3.573 9.702 -12.439 1.00 93.25 85 GLY A N 1
ATOM 663 C CA . GLY A 1 85 ? -2.150 10.021 -12.307 1.00 93.25 85 GLY A CA 1
ATOM 664 C C . GLY A 1 85 ? -1.360 8.989 -11.516 1.00 93.25 85 GLY A C 1
ATOM 665 O O . GLY A 1 85 ? -1.794 7.854 -11.330 1.00 93.25 85 GLY A O 1
ATOM 666 N N . TRP A 1 86 ? -0.186 9.406 -11.061 1.00 93.38 86 TRP A N 1
ATOM 667 C CA . TRP A 1 86 ? 0.824 8.532 -10.482 1.00 93.38 86 TRP A CA 1
ATOM 668 C C . TRP A 1 86 ? 0.727 8.495 -8.962 1.00 93.38 86 TRP A C 1
ATOM 670 O O . TRP A 1 86 ? 0.663 9.530 -8.300 1.00 93.38 86 TRP A O 1
ATOM 680 N N . TRP A 1 87 ? 0.745 7.288 -8.414 1.00 93.38 87 TRP A N 1
ATOM 681 C CA . TRP A 1 87 ? 0.733 7.025 -6.984 1.00 93.38 87 TRP A CA 1
ATOM 682 C C . TRP A 1 87 ? 2.058 6.412 -6.582 1.00 93.38 87 TRP A C 1
ATOM 684 O O . TRP A 1 87 ? 2.562 5.513 -7.245 1.00 93.38 87 TRP A O 1
ATOM 694 N N . GLN A 1 88 ? 2.630 6.904 -5.495 1.00 94.56 88 GLN A N 1
ATOM 695 C CA . GLN A 1 88 ? 3.856 6.339 -4.957 1.00 94.56 88 GLN A CA 1
ATOM 696 C C . GLN A 1 88 ? 3.553 4.980 -4.312 1.00 94.56 88 GLN A C 1
ATOM 698 O O . GLN A 1 88 ? 2.556 4.853 -3.590 1.00 94.56 88 GLN A O 1
ATOM 703 N N . TYR A 1 89 ? 4.402 3.976 -4.544 1.00 95.56 89 TYR A N 1
ATOM 704 C CA . TYR A 1 89 ? 4.374 2.764 -3.725 1.00 95.56 89 TYR A CA 1
ATOM 705 C C . TYR A 1 89 ? 4.733 3.099 -2.273 1.00 95.56 89 TYR A C 1
ATOM 707 O O . TYR A 1 89 ? 5.482 4.041 -2.002 1.00 95.56 89 TYR A O 1
ATOM 715 N N . ASP A 1 90 ? 4.194 2.330 -1.328 1.00 94.00 90 ASP A N 1
ATOM 716 C CA . ASP A 1 90 ? 4.668 2.404 0.049 1.00 94.00 90 ASP A CA 1
ATOM 717 C C . ASP A 1 90 ? 6.129 1.940 0.133 1.00 94.00 90 ASP A C 1
ATOM 719 O O . ASP A 1 90 ? 6.606 1.188 -0.717 1.00 94.00 90 ASP A O 1
ATOM 723 N N . GLU A 1 91 ? 6.832 2.388 1.170 1.00 92.81 91 GLU A N 1
ATOM 724 C CA . GLU A 1 91 ? 8.266 2.148 1.351 1.00 92.81 91 GLU A CA 1
ATOM 725 C C . GLU A 1 91 ? 8.648 0.663 1.259 1.00 92.81 91 GLU A C 1
ATOM 727 O O . GLU A 1 91 ? 9.625 0.316 0.599 1.00 92.81 91 GLU A O 1
ATOM 732 N N . ARG A 1 92 ? 7.865 -0.235 1.871 1.00 93.62 92 ARG A N 1
ATOM 733 C CA . ARG A 1 92 ? 8.187 -1.667 1.893 1.00 93.62 92 ARG A CA 1
ATOM 734 C C . ARG A 1 92 ? 8.068 -2.268 0.500 1.00 93.62 92 ARG A C 1
ATOM 736 O O . ARG A 1 92 ? 9.004 -2.912 0.035 1.00 93.62 92 ARG A O 1
ATOM 743 N N . THR A 1 93 ? 6.952 -2.003 -0.172 1.00 96.44 93 THR A N 1
ATOM 744 C CA . THR A 1 93 ? 6.740 -2.477 -1.540 1.00 96.44 93 THR A CA 1
ATOM 745 C C . THR A 1 93 ? 7.779 -1.887 -2.496 1.00 96.44 93 THR A C 1
ATOM 747 O O . THR A 1 93 ? 8.333 -2.611 -3.316 1.00 96.44 93 THR A O 1
ATOM 750 N N . ALA A 1 94 ? 8.101 -0.596 -2.376 1.00 96.31 94 ALA A N 1
ATOM 751 C CA . ALA A 1 94 ? 9.124 0.047 -3.199 1.00 96.31 94 ALA A CA 1
ATOM 752 C C . ALA A 1 94 ? 10.502 -0.613 -3.024 1.00 96.31 94 ALA A C 1
ATOM 754 O O . ALA A 1 94 ? 11.182 -0.859 -4.016 1.00 96.31 94 ALA A O 1
ATOM 755 N N . ASN A 1 95 ? 10.882 -0.967 -1.792 1.00 95.00 95 ASN A N 1
ATOM 756 C CA . ASN A 1 95 ? 12.138 -1.666 -1.512 1.00 95.00 95 ASN A CA 1
ATOM 757 C C . ASN A 1 95 ? 12.179 -3.075 -2.130 1.00 95.00 95 ASN A C 1
ATOM 759 O O . ASN A 1 95 ? 13.216 -3.487 -2.651 1.00 95.00 95 ASN A O 1
ATOM 763 N N . GLU A 1 96 ? 11.063 -3.812 -2.114 1.00 96.50 96 GLU A N 1
ATOM 764 C CA . GLU A 1 96 ? 10.956 -5.115 -2.790 1.00 96.50 96 GLU A CA 1
ATOM 765 C C . GLU A 1 96 ? 11.116 -4.977 -4.314 1.00 96.50 96 GLU A C 1
ATOM 767 O O . GLU A 1 96 ? 11.836 -5.759 -4.942 1.00 96.50 96 GLU A O 1
ATOM 772 N N . ILE A 1 97 ? 10.486 -3.958 -4.906 1.00 97.62 97 ILE A N 1
ATOM 773 C CA . ILE A 1 97 ? 10.579 -3.666 -6.341 1.00 97.62 97 ILE A CA 1
ATOM 774 C C . ILE A 1 97 ? 12.012 -3.275 -6.720 1.00 97.62 97 ILE A C 1
ATOM 776 O O . ILE A 1 97 ? 12.573 -3.860 -7.646 1.00 97.62 97 ILE A O 1
ATOM 780 N N . GLU A 1 98 ? 12.628 -2.351 -5.981 1.00 96.75 98 GLU A N 1
ATOM 781 C CA . GLU A 1 98 ? 14.005 -1.900 -6.211 1.00 96.75 98 GLU A CA 1
ATOM 782 C C . GLU A 1 98 ? 15.008 -3.053 -6.084 1.00 96.75 98 GLU A C 1
ATOM 784 O O . GLU A 1 98 ? 15.899 -3.219 -6.918 1.00 96.75 98 GLU A O 1
ATOM 789 N N . SER A 1 99 ? 14.845 -3.912 -5.074 1.00 96.06 99 SER A N 1
ATOM 790 C CA . SER A 1 99 ? 15.700 -5.088 -4.896 1.00 96.06 99 SER A CA 1
ATOM 791 C C . SER A 1 99 ? 15.623 -6.042 -6.091 1.00 96.06 99 SER A C 1
ATOM 793 O O . SER A 1 99 ? 16.646 -6.570 -6.529 1.00 96.06 99 SER A O 1
ATOM 795 N N . ALA A 1 100 ? 14.433 -6.256 -6.654 1.00 97.88 100 ALA A N 1
ATOM 796 C CA . ALA A 1 100 ? 14.266 -7.101 -7.831 1.00 97.88 100 ALA A CA 1
ATOM 797 C C . ALA A 1 100 ? 14.807 -6.442 -9.110 1.00 97.88 100 ALA A C 1
ATOM 799 O O . ALA A 1 100 ? 15.444 -7.108 -9.931 1.00 97.88 100 ALA A O 1
ATOM 800 N N . PHE A 1 101 ? 14.579 -5.139 -9.267 1.00 96.31 101 PHE A N 1
ATOM 801 C CA . PHE A 1 101 ? 15.036 -4.374 -10.421 1.00 96.31 101 PHE A CA 1
ATOM 802 C C . PHE A 1 101 ? 16.566 -4.266 -10.470 1.00 96.31 101 PHE A C 1
ATOM 804 O O . PHE A 1 101 ? 17.172 -4.539 -11.504 1.00 96.31 101 PHE A O 1
ATOM 811 N N . SER A 1 102 ? 17.210 -3.965 -9.338 1.00 95.88 102 SER A N 1
ATOM 812 C CA . SER A 1 102 ? 18.677 -3.895 -9.220 1.00 95.88 102 SER A CA 1
ATOM 813 C C . SER A 1 102 ? 19.375 -5.227 -9.530 1.00 95.88 102 SER A C 1
ATOM 815 O O . SER A 1 102 ? 20.514 -5.242 -9.993 1.00 95.88 102 SER A O 1
ATOM 817 N N . GLN A 1 103 ? 18.673 -6.351 -9.366 1.00 97.44 103 GLN A N 1
ATOM 818 C CA . GLN A 1 103 ? 19.127 -7.685 -9.774 1.00 97.44 103 GLN A CA 1
ATOM 819 C C . GLN A 1 103 ? 18.880 -7.998 -11.261 1.00 97.44 103 GLN A C 1
ATOM 821 O O . GLN A 1 103 ? 19.119 -9.122 -11.699 1.00 97.44 103 GLN A O 1
ATOM 826 N N . SER A 1 104 ? 18.417 -7.024 -12.054 1.00 97.31 104 SER A N 1
ATOM 827 C CA . SER A 1 104 ? 18.088 -7.183 -13.479 1.00 97.31 104 SER A CA 1
ATOM 828 C C . SER A 1 104 ? 17.065 -8.295 -13.754 1.00 97.31 104 SER A C 1
ATOM 830 O O . SER A 1 104 ? 17.101 -8.943 -14.804 1.00 97.31 104 SER A O 1
ATOM 832 N N . LEU A 1 105 ? 16.146 -8.541 -12.814 1.00 98.25 105 LEU A N 1
ATOM 833 C CA . LEU A 1 105 ? 15.018 -9.435 -13.062 1.00 98.25 105 LEU A CA 1
ATOM 834 C C . LEU A 1 105 ? 14.084 -8.809 -14.107 1.00 98.25 105 LEU A C 1
ATOM 836 O O . LEU A 1 105 ? 13.992 -7.593 -14.232 1.00 98.25 105 LEU A O 1
ATOM 840 N N . SER A 1 106 ? 13.358 -9.641 -14.857 1.00 97.94 106 SER A N 1
ATOM 841 C CA . SER A 1 106 ? 12.356 -9.160 -15.826 1.00 97.94 106 SER A CA 1
ATOM 842 C C . SER A 1 106 ? 11.015 -8.812 -15.179 1.00 97.94 106 SER A C 1
ATOM 844 O O . SER A 1 106 ? 10.222 -8.074 -15.758 1.00 97.94 106 SER A O 1
ATOM 846 N N . LYS A 1 107 ? 10.750 -9.349 -13.983 1.00 98.12 107 LYS A N 1
ATOM 847 C CA . LYS A 1 107 ? 9.548 -9.088 -13.189 1.00 98.12 107 LYS A CA 1
ATOM 848 C C . LYS A 1 107 ? 9.739 -9.480 -11.726 1.00 98.12 107 LYS A C 1
ATOM 850 O O . LYS A 1 107 ? 10.577 -10.334 -11.430 1.00 98.12 107 LYS A O 1
ATOM 855 N N . CYS A 1 108 ? 8.900 -8.953 -10.840 1.00 98.00 108 CYS A N 1
ATOM 856 C CA . CYS A 1 108 ? 8.740 -9.448 -9.471 1.00 98.00 108 CYS A CA 1
ATOM 857 C C . CYS A 1 108 ? 7.265 -9.609 -9.086 1.00 98.00 108 CYS A C 1
ATOM 859 O O . CYS A 1 108 ? 6.371 -9.132 -9.785 1.00 98.00 108 CYS A O 1
ATOM 861 N N . GLU A 1 109 ? 7.011 -10.327 -7.993 1.00 97.62 109 GLU A N 1
ATOM 862 C CA . GLU A 1 109 ? 5.687 -10.462 -7.387 1.00 97.62 109 GLU A CA 1
ATOM 863 C C . GLU A 1 109 ? 5.672 -9.732 -6.045 1.00 97.62 109 GLU A C 1
ATOM 865 O O . GLU A 1 109 ? 6.554 -9.957 -5.222 1.00 97.62 109 GLU A O 1
ATOM 870 N N . VAL A 1 110 ? 4.663 -8.889 -5.831 1.00 96.69 110 VAL A N 1
ATOM 871 C CA . VAL A 1 110 ? 4.467 -8.107 -4.601 1.00 96.69 110 VAL A CA 1
ATOM 872 C C . VAL A 1 110 ? 3.058 -8.325 -4.050 1.00 96.69 110 VAL A C 1
ATOM 874 O O . VAL A 1 110 ? 2.110 -8.553 -4.810 1.00 96.69 110 VAL A O 1
ATOM 877 N N . PHE A 1 111 ? 2.896 -8.255 -2.726 1.00 94.81 111 PHE A N 1
ATOM 878 C CA . PHE A 1 111 ? 1.607 -8.447 -2.052 1.00 94.81 111 PHE A CA 1
ATOM 879 C C . PHE A 1 111 ? 1.057 -7.124 -1.510 1.00 94.81 111 PHE A C 1
ATOM 881 O O . PHE A 1 111 ? 1.488 -6.627 -0.472 1.00 94.81 111 PHE A O 1
ATOM 888 N N . ILE A 1 112 ? 0.059 -6.563 -2.195 1.00 95.00 112 ILE A N 1
ATOM 889 C CA . ILE A 1 112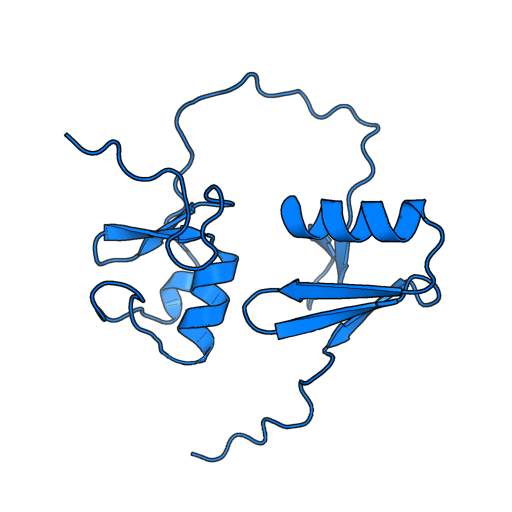 ? -0.484 -5.232 -1.905 1.00 95.00 112 ILE A CA 1
ATOM 890 C C . ILE A 1 112 ? -1.960 -5.356 -1.543 1.00 95.00 112 ILE A C 1
ATOM 892 O O . ILE A 1 112 ? -2.779 -5.820 -2.337 1.00 95.00 112 ILE A O 1
ATOM 896 N N . ALA A 1 113 ? -2.312 -4.909 -0.334 1.00 93.00 113 ALA A N 1
ATOM 897 C CA . ALA A 1 113 ? -3.691 -4.857 0.159 1.00 93.00 113 ALA A CA 1
ATOM 898 C C . ALA A 1 113 ? -4.492 -6.151 -0.101 1.00 93.00 113 ALA A C 1
ATOM 900 O O . ALA A 1 113 ? -5.614 -6.116 -0.611 1.00 93.00 113 ALA A O 1
ATOM 901 N N . GLY A 1 114 ? -3.909 -7.301 0.246 1.00 90.44 114 GLY A N 1
ATOM 902 C CA . GLY A 1 114 ? -4.576 -8.602 0.147 1.00 90.44 114 GLY A CA 1
ATOM 903 C C . GLY A 1 114 ? -4.436 -9.313 -1.202 1.00 90.44 114 GLY A C 1
ATOM 904 O O . GLY A 1 114 ? -4.924 -10.431 -1.329 1.00 90.44 114 GLY A O 1
ATOM 905 N N . HIS A 1 115 ? -3.782 -8.705 -2.194 1.00 92.00 115 HIS A N 1
ATOM 906 C CA . HIS A 1 115 ? -3.706 -9.243 -3.552 1.00 92.00 115 HIS A CA 1
ATOM 907 C C . HIS A 1 115 ? -2.264 -9.308 -4.052 1.00 92.00 115 HIS A C 1
ATOM 909 O O . HIS A 1 115 ? -1.453 -8.425 -3.771 1.00 92.00 115 HIS A O 1
ATOM 915 N N . PHE A 1 116 ? -1.964 -10.347 -4.830 1.00 93.94 116 PHE A N 1
ATOM 916 C CA . PHE A 1 116 ? -0.685 -10.476 -5.519 1.00 93.94 116 PHE A CA 1
ATOM 917 C C . PHE A 1 116 ? -0.703 -9.707 -6.838 1.00 93.94 116 PHE A C 1
ATOM 919 O O . PHE A 1 116 ? -1.613 -9.874 -7.659 1.00 93.94 116 PHE A O 1
ATOM 926 N N . TYR A 1 117 ? 0.337 -8.912 -7.054 1.00 95.81 117 TYR A N 1
ATOM 927 C CA . TYR A 1 117 ? 0.593 -8.206 -8.299 1.00 95.81 117 TYR A CA 1
ATOM 928 C C . TYR A 1 117 ? 1.942 -8.623 -8.864 1.00 95.81 117 TYR A C 1
ATOM 930 O O . TYR A 1 117 ? 2.877 -8.904 -8.122 1.00 95.81 117 TYR A O 1
ATOM 938 N N . ILE A 1 118 ? 2.028 -8.641 -10.187 1.00 97.50 118 ILE A N 1
ATOM 939 C CA . ILE A 1 118 ? 3.276 -8.754 -10.926 1.00 97.50 118 ILE A CA 1
ATOM 940 C C . ILE A 1 118 ? 3.695 -7.352 -11.347 1.00 97.50 118 ILE A C 1
ATOM 942 O O . ILE A 1 118 ? 2.912 -6.653 -11.991 1.00 97.50 118 ILE A O 1
ATOM 946 N N . ILE A 1 119 ? 4.918 -6.962 -11.002 1.00 98.12 119 ILE A N 1
ATOM 947 C CA . ILE A 1 119 ? 5.571 -5.781 -11.566 1.00 98.12 119 ILE A CA 1
ATOM 948 C C . ILE A 1 119 ? 6.423 -6.267 -12.728 1.00 98.12 119 ILE A C 1
ATOM 950 O O . ILE A 1 119 ? 7.367 -7.028 -12.525 1.00 98.12 119 ILE A O 1
ATOM 954 N N . ASP A 1 120 ? 6.043 -5.897 -13.945 1.00 97.38 120 ASP A N 1
ATOM 955 C CA . ASP A 1 120 ? 6.745 -6.246 -15.175 1.00 97.38 120 ASP A CA 1
ATOM 956 C C . ASP A 1 120 ? 7.720 -5.118 -15.525 1.00 97.38 120 ASP A C 1
ATOM 958 O O . ASP A 1 120 ? 7.304 -4.012 -15.870 1.00 97.38 120 ASP A O 1
ATOM 962 N N . PHE A 1 121 ? 9.020 -5.397 -15.428 1.00 97.88 121 PHE A N 1
ATOM 963 C CA . PHE A 1 121 ? 10.076 -4.416 -15.684 1.00 97.88 121 PHE A CA 1
ATOM 964 C C . PHE A 1 121 ? 10.369 -4.226 -17.175 1.00 97.88 121 PHE A C 1
ATOM 966 O O . PHE A 1 121 ? 11.023 -3.259 -17.552 1.00 97.88 121 PHE A O 1
ATOM 973 N N . VAL A 1 122 ? 9.887 -5.125 -18.035 1.00 96.88 122 VAL A N 1
ATOM 974 C CA . VAL A 1 122 ? 10.025 -4.997 -19.492 1.00 96.88 122 VAL A CA 1
ATOM 975 C C . VAL A 1 122 ? 8.968 -4.038 -20.024 1.00 96.88 122 VAL A C 1
ATOM 977 O O . VAL A 1 122 ? 9.272 -3.141 -20.806 1.00 96.88 122 VAL A O 1
ATOM 980 N N . ASN A 1 123 ? 7.726 -4.217 -19.577 1.00 96.44 123 ASN A N 1
ATOM 981 C CA . ASN A 1 123 ? 6.590 -3.397 -19.993 1.00 96.44 123 ASN A CA 1
ATOM 982 C C . ASN A 1 123 ? 6.350 -2.188 -19.074 1.00 96.44 123 ASN A C 1
ATOM 984 O O . ASN A 1 123 ? 5.483 -1.368 -19.370 1.00 96.44 123 ASN A O 1
ATOM 988 N N . MET A 1 124 ? 7.103 -2.081 -17.974 1.00 95.88 124 MET A N 1
ATOM 989 C CA . MET A 1 124 ? 6.980 -1.041 -16.946 1.00 95.88 124 MET A CA 1
ATOM 990 C C . MET A 1 124 ? 5.545 -0.885 -16.434 1.00 95.88 124 MET A C 1
ATOM 992 O O . MET A 1 124 ? 5.016 0.221 -16.325 1.00 95.88 124 MET A O 1
ATOM 996 N N . CYS A 1 125 ? 4.899 -2.012 -16.131 1.00 95.69 125 CYS A N 1
ATOM 997 C CA . CYS A 1 125 ? 3.501 -2.042 -15.720 1.00 95.69 125 CYS A CA 1
ATOM 998 C C . CYS A 1 125 ? 3.252 -2.976 -14.531 1.00 95.69 125 CYS A C 1
ATOM 1000 O O . CYS A 1 125 ? 4.001 -3.914 -14.260 1.00 95.69 125 CYS A O 1
ATOM 1002 N N . GLN A 1 126 ? 2.163 -2.705 -13.813 1.00 96.25 126 GLN A N 1
ATOM 1003 C CA . GLN A 1 126 ? 1.657 -3.543 -12.730 1.00 96.25 126 GLN A CA 1
ATOM 1004 C C . GLN A 1 126 ? 0.459 -4.350 -13.238 1.00 96.25 126 GLN A C 1
ATOM 1006 O O . GLN A 1 126 ? -0.497 -3.787 -13.771 1.00 96.25 126 GLN A O 1
ATOM 1011 N N . VAL A 1 127 ? 0.461 -5.663 -13.012 1.00 94.25 127 VAL A N 1
ATOM 1012 C CA . VAL A 1 127 ? -0.627 -6.568 -13.408 1.00 94.25 127 VAL A CA 1
ATOM 1013 C C . VAL A 1 127 ? -1.125 -7.345 -12.195 1.00 94.25 127 VAL A C 1
ATOM 1015 O O . VAL A 1 127 ? -0.338 -7.937 -11.463 1.00 94.25 127 VAL A O 1
ATOM 1018 N N . CYS A 1 128 ? -2.439 -7.378 -11.960 1.00 92.19 128 CYS A N 1
ATOM 1019 C CA . CYS A 1 128 ? -3.001 -8.220 -10.901 1.00 92.19 128 CYS A CA 1
ATOM 1020 C C . CYS A 1 128 ? -2.903 -9.703 -11.287 1.00 92.19 128 CYS A C 1
ATOM 1022 O O . CYS A 1 128 ? -3.383 -10.100 -12.348 1.00 92.19 128 CYS A O 1
ATOM 1024 N N . LYS A 1 129 ? -2.319 -10.534 -10.415 1.00 87.06 129 LYS A N 1
ATOM 1025 C CA . LYS A 1 129 ? -2.034 -11.945 -10.716 1.00 87.06 129 LYS A CA 1
ATOM 1026 C C . LYS A 1 129 ? -3.279 -12.840 -10.668 1.00 87.06 129 LYS A C 1
ATOM 1028 O O . LYS A 1 129 ? -3.369 -13.792 -11.437 1.00 87.06 129 LYS A O 1
ATOM 1033 N N . TYR A 1 130 ? -4.242 -12.536 -9.791 1.00 79.56 130 TYR A N 1
ATOM 1034 C CA . TYR A 1 130 ? -5.386 -13.422 -9.510 1.00 79.56 130 TYR A CA 1
ATOM 1035 C C . TYR A 1 130 ? -6.769 -12.746 -9.553 1.00 79.56 130 TYR A C 1
ATOM 1037 O O . TYR A 1 130 ? -7.748 -13.344 -9.112 1.00 79.56 130 TYR A O 1
ATOM 1045 N N . CYS A 1 131 ? -6.908 -11.545 -10.126 1.00 62.81 131 CYS A N 1
ATOM 1046 C CA . CYS A 1 131 ? -8.220 -10.875 -10.230 1.00 62.81 131 CYS A CA 1
ATOM 1047 C C . CYS A 1 131 ? -9.237 -11.570 -11.163 1.00 62.81 131 CYS A C 1
ATOM 1049 O O . CYS A 1 131 ? -10.362 -11.098 -11.281 1.00 62.81 131 CYS A O 1
ATOM 1051 N N . PHE A 1 132 ? -8.888 -12.683 -11.818 1.00 50.22 132 PHE A N 1
ATOM 1052 C CA . PHE A 1 132 ? -9.760 -13.371 -12.781 1.00 50.22 132 PHE A CA 1
ATOM 1053 C C . PHE A 1 132 ? -10.773 -14.359 -12.166 1.00 50.22 132 PHE A C 1
ATOM 1055 O O . PHE A 1 132 ? -11.531 -14.965 -12.916 1.00 50.22 132 PHE A O 1
ATOM 1062 N N . TYR A 1 133 ? -10.833 -14.515 -10.836 1.00 44.69 133 TYR A N 1
ATOM 1063 C CA . TYR A 1 133 ? -11.756 -15.467 -10.183 1.00 44.69 133 TYR A CA 1
ATOM 1064 C C . TYR A 1 133 ? -12.809 -14.842 -9.259 1.00 44.69 133 TYR A C 1
ATOM 1066 O O . TYR A 1 133 ? -13.565 -15.574 -8.625 1.00 44.69 133 TYR A O 1
ATOM 1074 N N . ILE A 1 134 ? -12.913 -13.513 -9.195 1.00 47.88 134 ILE A N 1
ATOM 1075 C CA . ILE A 1 134 ? -14.009 -12.854 -8.475 1.00 47.88 134 ILE A CA 1
ATOM 1076 C C . ILE A 1 134 ? -15.056 -12.433 -9.506 1.00 47.88 134 ILE A C 1
ATOM 1078 O O . ILE A 1 134 ? -15.184 -11.267 -9.862 1.00 47.88 134 ILE A O 1
ATOM 1082 N N . THR A 1 135 ? -15.810 -13.405 -10.018 1.00 38.75 135 THR A N 1
ATOM 1083 C CA . THR A 1 135 ? -17.205 -13.105 -10.338 1.00 38.75 135 THR A CA 1
ATOM 1084 C C . THR A 1 135 ? -17.893 -12.914 -8.997 1.00 38.75 135 THR A C 1
ATOM 1086 O O . THR A 1 135 ? -18.096 -13.885 -8.265 1.00 38.75 135 THR A O 1
ATOM 1089 N N . ASP A 1 136 ? -18.197 -11.666 -8.653 1.00 43.38 136 ASP A N 1
ATOM 1090 C CA . ASP A 1 136 ? -19.125 -11.361 -7.574 1.00 43.38 136 ASP A CA 1
ATOM 1091 C C . ASP A 1 136 ? -20.410 -12.170 -7.798 1.00 43.38 136 ASP A C 1
ATOM 1093 O O . ASP A 1 136 ? -21.141 -12.006 -8.775 1.00 43.38 136 ASP A O 1
ATOM 1097 N N . SER A 1 137 ? -20.661 -13.109 -6.900 1.00 34.00 137 SER A N 1
ATOM 1098 C CA . SER A 1 137 ? -21.955 -13.739 -6.699 1.00 34.00 137 SER A CA 1
ATOM 1099 C C . SER A 1 137 ? -22.131 -13.825 -5.196 1.00 34.00 137 SER A C 1
ATOM 1101 O O . SER A 1 137 ? -21.577 -14.723 -4.566 1.00 34.00 137 SER A O 1
ATOM 1103 N N . PHE A 1 138 ? -22.749 -12.779 -4.644 1.00 36.00 138 PHE A N 1
ATOM 1104 C CA . PHE A 1 138 ? -23.875 -12.755 -3.697 1.00 36.00 138 PHE A CA 1
ATOM 1105 C C . PHE A 1 138 ? -23.916 -11.414 -2.957 1.00 36.00 138 PHE A C 1
ATOM 1107 O O . PHE A 1 138 ? -22.904 -11.040 -2.323 1.00 36.00 138 PHE A O 1
#

pLDDT: mean 84.38, std 17.86, range [34.0, 98.25]

Sequence (138 aa):
MESGSSDCPICLQPLLQPVEIPCGHIFCYLCLKGSAFHRRKCPLCRGGITMGFFNNPNMIHSTIEGPKQDRIPSELVWYYEGRNGWWQYDERTANEIESAFSQSLSKCEVFIAGHFYIIDFVNMCQVCKYCFYITDSF

Radius of gyration: 17.03 Å; chains: 1; bounding box: 43×33×51 Å

InterPro domains:
  IPR001841 Zinc finger, RING-type [PS50089] (8-46)
  IPR001841 Zinc finger, RING-type [SM00184] (8-45)
  IPR004170 WWE domain [PF02825] (77-129)
  IPR004170 WWE domain [PS50918] (64-138)
  IPR013083 Zinc finger, RING/FYVE/PHD-type [G3DSA:3.30.40.10] (2-66)
  IPR017907 Zinc finger, RING-type, conserved site [PS00518] (23-32)
  IPR018123 WWE domain, subgroup [SM00678] (73-137)
  IPR033509 E3 ubiquitin-protein ligase RNF146 [PTHR13417] (5-128)
  IPR037197 WWE domain superfamily [G3DSA:3.30.720.50] (67-130)
  IPR037197 WWE domain superfamily [SSF117839] (62-129)
  IPR044110 RNF146, RING finger, HC subclass [cd16546] (7-53)

Foldseek 3Di:
DDDPDCAAPQPRHGAFQWFAFPVGDIHHLFSLQLVCVVPQADPPPRHGHDPCCNVPTRGDDPPPPPPPPPPPPPDDFDWADDPPGTDTDGPVQRVVACVCVVVVHQWDWDQTSNFIWIQGPVVRHIGTPPPPPPPDDD

Organism: Hymenolepis diminuta (NCBI:txid6216)